Protein AF-A0A5K1BIX6-F1 (afdb_monomer_lite)

Secondary structure (DSSP, 8-state):
-HHHHHHHHHH-TT-----S---SEE-TTS-EES--S-HHHHHHT--TTSTTS--

Structure (mmCIF, N/CA/C/O backbone):
data_AF-A0A5K1BIX6-F1
#
_entry.id   AF-A0A5K1BIX6-F1
#
loop_
_atom_site.group_PDB
_atom_site.id
_atom_site.type_symbol
_atom_site.label_atom_id
_atom_site.label_alt_id
_atom_site.label_comp_id
_atom_site.label_asym_id
_atom_site.label_entity_id
_atom_site.label_seq_id
_atom_site.pdbx_PDB_ins_code
_atom_site.Cartn_x
_atom_site.Cartn_y
_atom_site.Cartn_z
_atom_site.occupancy
_atom_site.B_iso_or_equiv
_atom_site.auth_seq_id
_atom_site.auth_comp_id
_atom_site.auth_asym_id
_atom_site.auth_atom_id
_atom_site.pdbx_PDB_model_num
ATOM 1 N N . ALA A 1 1 ? 0.410 -4.053 2.931 1.00 90.62 1 ALA A N 1
ATOM 2 C CA . ALA A 1 1 ? 1.479 -4.251 3.947 1.00 90.62 1 ALA A CA 1
ATOM 3 C C . ALA A 1 1 ? 1.054 -3.831 5.368 1.00 90.62 1 ALA A C 1
ATOM 5 O O . ALA A 1 1 ? 0.289 -2.872 5.511 1.00 90.62 1 ALA A O 1
ATOM 6 N N . PRO A 1 2 ? 1.542 -4.502 6.435 1.00 96.38 2 PRO A N 1
ATOM 7 C CA . PRO A 1 2 ? 1.029 -4.348 7.800 1.00 96.38 2 PRO A CA 1
ATOM 8 C C . PRO A 1 2 ? 1.381 -2.996 8.434 1.00 96.38 2 PRO A C 1
ATOM 10 O O . PRO A 1 2 ? 0.626 -2.490 9.263 1.00 96.38 2 PRO A O 1
ATOM 13 N N . GLN A 1 3 ? 2.495 -2.381 8.015 1.00 95.88 3 GLN A N 1
ATOM 14 C CA . GLN A 1 3 ? 2.959 -1.084 8.519 1.00 95.88 3 GLN A CA 1
ATOM 15 C C . GLN A 1 3 ? 1.903 0.011 8.301 1.00 95.88 3 GLN A C 1
ATOM 17 O O . GLN A 1 3 ? 1.592 0.761 9.224 1.00 95.88 3 GLN A O 1
ATOM 22 N N . GLY A 1 4 ? 1.298 0.066 7.109 1.00 95.75 4 GLY A N 1
ATOM 23 C CA . GLY A 1 4 ? 0.264 1.056 6.787 1.00 95.75 4 GLY A CA 1
ATOM 24 C C . GLY A 1 4 ? -1.018 0.862 7.599 1.00 95.75 4 GLY A C 1
ATOM 25 O O . GLY A 1 4 ? -1.567 1.827 8.129 1.00 95.75 4 GLY A O 1
ATOM 26 N N . VAL A 1 5 ? -1.453 -0.393 7.770 1.00 97.06 5 VAL A N 1
ATOM 27 C CA . VAL A 1 5 ? -2.621 -0.739 8.599 1.00 97.06 5 VAL A CA 1
ATOM 28 C C . VAL A 1 5 ? -2.421 -0.250 10.033 1.00 97.06 5 VAL A C 1
ATOM 30 O O . VAL A 1 5 ? -3.311 0.385 10.596 1.00 97.06 5 VAL A O 1
ATOM 33 N N . HIS A 1 6 ? -1.239 -0.487 10.606 1.00 96.81 6 HIS A N 1
ATOM 34 C CA . HIS A 1 6 ? -0.923 -0.060 11.965 1.00 96.81 6 HIS A CA 1
ATOM 35 C C . HIS A 1 6 ? -1.008 1.462 12.130 1.00 96.81 6 HIS A C 1
ATOM 37 O O . HIS A 1 6 ? -1.704 1.935 13.026 1.00 96.81 6 HIS A O 1
ATOM 43 N N . VAL A 1 7 ? -0.381 2.222 11.227 1.00 97.56 7 VAL A N 1
ATOM 44 C CA . VAL A 1 7 ? 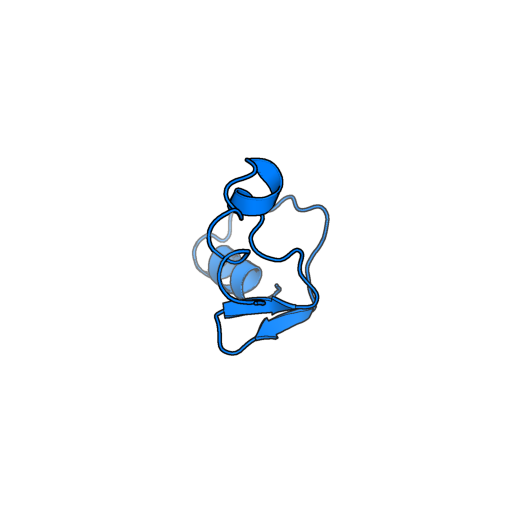-0.405 3.694 11.253 1.00 97.56 7 VAL A CA 1
ATOM 45 C C . VAL A 1 7 ? -1.836 4.225 11.173 1.00 97.56 7 VAL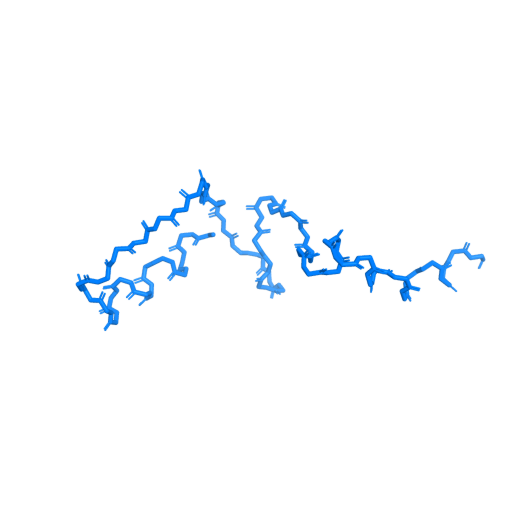 A C 1
ATOM 47 O O . VAL A 1 7 ? -2.216 5.100 11.955 1.00 97.56 7 VAL A O 1
ATOM 50 N N . VAL A 1 8 ? -2.660 3.689 10.268 1.00 97.94 8 VAL A N 1
ATOM 51 C CA . VAL A 1 8 ? -4.060 4.116 10.126 1.00 97.94 8 VAL A CA 1
ATOM 52 C C . VAL A 1 8 ? -4.856 3.808 11.393 1.00 97.94 8 VAL A C 1
ATOM 54 O O . VAL A 1 8 ? -5.546 4.687 11.905 1.00 97.94 8 VAL A O 1
ATOM 57 N N . CYS A 1 9 ? -4.737 2.599 11.944 1.00 97.44 9 CYS A N 1
ATOM 58 C CA . CYS A 1 9 ? -5.463 2.205 13.152 1.00 97.44 9 CYS A CA 1
ATOM 59 C C . CYS A 1 9 ? -5.021 2.981 14.403 1.00 97.44 9 CYS A C 1
ATOM 61 O O . CYS A 1 9 ? -5.855 3.258 15.263 1.00 97.44 9 CYS A O 1
ATOM 63 N N . GLN A 1 10 ? -3.745 3.361 14.508 1.00 97.69 10 GLN A N 1
ATOM 64 C CA . GLN A 1 10 ? -3.246 4.197 15.604 1.00 97.69 10 GLN A CA 1
ATOM 65 C C . GLN A 1 10 ? -3.817 5.617 15.552 1.00 97.69 10 GLN A C 1
ATOM 67 O O . GLN A 1 10 ? -4.236 6.148 16.578 1.00 97.69 10 GLN A O 1
ATOM 72 N N . ASN A 1 11 ? -3.852 6.226 14.363 1.00 98.44 11 ASN A N 1
ATOM 73 C CA . ASN A 1 11 ? -4.331 7.599 14.191 1.00 98.44 11 ASN A CA 1
ATOM 74 C C . ASN A 1 11 ? -5.864 7.695 14.154 1.00 98.44 11 ASN A C 1
ATOM 76 O O . ASN A 1 11 ? -6.434 8.700 14.579 1.00 98.44 11 ASN A O 1
ATOM 80 N N . PHE A 1 12 ? -6.548 6.645 13.689 1.00 98.19 12 PHE A N 1
ATOM 81 C CA . PHE A 1 12 ? -8.004 6.607 13.536 1.00 98.19 12 PHE A CA 1
ATOM 82 C C . PHE A 1 12 ? -8.616 5.343 14.169 1.00 98.19 12 PHE A C 1
ATOM 84 O O . PHE A 1 12 ? -9.128 4.480 13.454 1.00 98.19 12 PHE A O 1
ATOM 91 N N . PRO A 1 13 ? -8.670 5.227 15.511 1.00 97.50 13 PRO A N 1
ATOM 92 C CA . PRO A 1 13 ? -9.022 3.970 16.191 1.00 97.50 13 PRO A CA 1
ATOM 93 C C . PRO A 1 13 ? -10.434 3.426 15.928 1.00 97.50 13 PRO A C 1
ATOM 95 O O . PRO A 1 13 ? -10.727 2.282 16.260 1.00 97.50 13 PRO A O 1
ATOM 98 N N . ARG A 1 14 ? -11.342 4.241 15.373 1.00 98.00 14 ARG A N 1
ATOM 99 C CA . ARG A 1 14 ? -12.728 3.842 15.064 1.00 98.00 14 ARG A CA 1
ATOM 100 C C . ARG A 1 14 ? -12.947 3.438 13.604 1.00 98.00 14 ARG A C 1
ATOM 102 O O . ARG A 1 14 ? -14.065 3.059 13.258 1.00 98.00 14 ARG A O 1
ATOM 109 N N . ILE A 1 15 ? -11.935 3.561 12.742 1.00 97.50 15 ILE A N 1
ATOM 110 C CA . ILE A 1 15 ? -1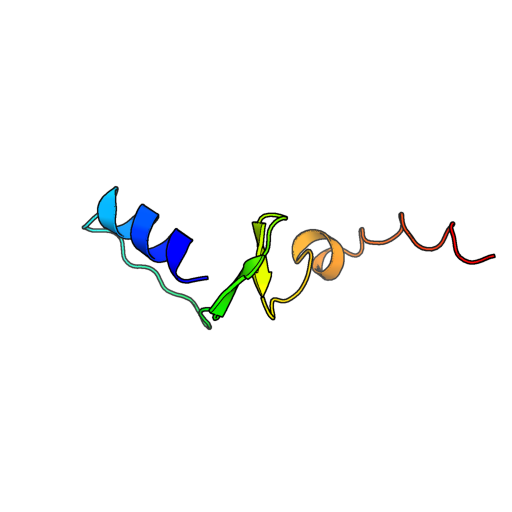2.058 3.178 11.333 1.00 97.50 15 ILE A CA 1
ATOM 111 C C . ILE A 1 15 ? -12.104 1.652 11.203 1.00 97.50 15 ILE A C 1
ATOM 113 O O . ILE A 1 15 ? -11.488 0.929 11.983 1.00 97.50 15 ILE A O 1
ATOM 117 N N . LYS A 1 16 ? -12.837 1.154 10.207 1.00 97.44 16 LYS A N 1
ATOM 118 C CA . LYS A 1 16 ? -12.827 -0.261 9.826 1.00 97.44 16 LYS A CA 1
ATOM 119 C C . LYS A 1 16 ? -12.175 -0.376 8.458 1.00 97.44 16 LYS A C 1
ATOM 121 O O . LYS A 1 16 ? -12.613 0.291 7.526 1.00 97.44 16 LYS A O 1
ATOM 126 N N . ILE A 1 17 ? -11.148 -1.210 8.353 1.00 97.12 17 ILE A N 1
ATOM 127 C CA . ILE A 1 17 ? -10.464 -1.490 7.090 1.00 97.12 17 ILE A CA 1
ATOM 128 C C . ILE A 1 17 ? -11.013 -2.805 6.550 1.00 97.12 17 ILE A C 1
ATOM 130 O O . ILE A 1 17 ? -11.017 -3.814 7.252 1.00 97.12 17 ILE A O 1
ATOM 134 N N . VAL A 1 18 ? -11.479 -2.776 5.306 1.00 97.62 18 VAL A N 1
ATOM 135 C CA . VAL A 1 18 ? -11.865 -3.968 4.551 1.00 97.62 18 VAL A CA 1
ATOM 136 C C . VAL A 1 18 ? -10.889 -4.070 3.387 1.00 97.62 18 VAL A C 1
ATOM 138 O O . VAL A 1 18 ? -10.815 -3.161 2.568 1.00 97.62 18 VAL A O 1
ATOM 141 N N . THR A 1 19 ? -10.114 -5.147 3.352 1.00 96.12 19 THR A N 1
ATOM 142 C CA . THR A 1 19 ? -9.142 -5.446 2.294 1.00 96.12 19 THR A CA 1
ATOM 143 C C . THR A 1 19 ? -9.206 -6.935 1.976 1.00 96.12 19 THR A C 1
ATOM 145 O O . THR A 1 19 ? -9.548 -7.729 2.855 1.00 96.12 19 THR A O 1
ATOM 148 N N . SER A 1 20 ? -8.914 -7.315 0.733 1.00 96.62 20 SER A N 1
ATOM 149 C CA . SER A 1 20 ? -8.866 -8.719 0.310 1.00 96.62 20 SER A CA 1
ATOM 150 C C . SER A 1 20 ? -7.620 -9.437 0.829 1.00 96.62 20 SER A C 1
ATOM 152 O O . SER A 1 20 ? -7.702 -10.601 1.206 1.00 96.62 20 SER A O 1
ATOM 154 N N . GLU A 1 21 ? -6.483 -8.740 0.864 1.00 94.56 21 GLU A N 1
ATOM 155 C CA . GLU A 1 21 ? -5.183 -9.287 1.252 1.00 94.56 21 GLU A CA 1
ATOM 156 C C . GLU A 1 21 ? -4.356 -8.241 2.020 1.00 94.56 21 GLU A C 1
ATOM 158 O O . GLU A 1 21 ? -4.640 -7.037 1.986 1.00 94.56 21 GLU A O 1
ATOM 163 N N . ILE A 1 22 ? -3.365 -8.724 2.773 1.00 95.56 22 ILE A N 1
ATOM 164 C CA . ILE A 1 22 ? -2.329 -7.919 3.420 1.00 95.56 22 ILE A CA 1
ATOM 165 C C . ILE A 1 22 ? -0.977 -8.565 3.093 1.00 95.56 22 ILE A C 1
ATOM 167 O O . ILE A 1 22 ? -0.674 -9.647 3.588 1.00 95.56 22 ILE A O 1
ATOM 171 N N . GLU A 1 23 ? -0.149 -7.882 2.303 1.00 95.00 23 GLU A N 1
ATOM 172 C CA . GLU A 1 23 ? 1.186 -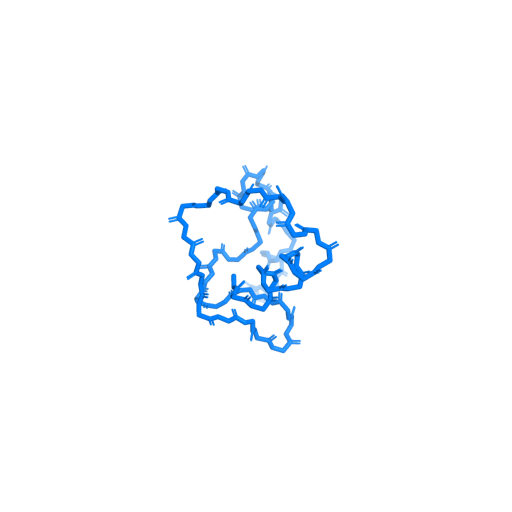8.358 1.908 1.00 95.00 23 GLU A CA 1
ATOM 173 C C . GLU A 1 23 ? 2.168 -8.313 3.083 1.00 95.00 23 GLU A C 1
ATOM 175 O O . GLU A 1 23 ? 1.920 -7.637 4.082 1.00 95.00 23 GLU A O 1
ATOM 180 N N . THR A 1 24 ? 3.319 -8.976 2.946 1.00 95.06 24 THR A N 1
ATOM 181 C CA . THR A 1 24 ? 4.309 -9.156 4.018 1.00 95.06 24 THR A CA 1
ATOM 182 C C . THR A 1 24 ? 4.906 -7.843 4.519 1.00 95.06 24 THR A C 1
ATOM 184 O O . THR A 1 24 ? 5.125 -7.672 5.719 1.00 95.06 24 THR A O 1
ATOM 187 N N . GLY A 1 25 ? 5.175 -6.898 3.623 1.00 94.88 25 GLY A N 1
ATOM 188 C CA . GLY A 1 25 ? 5.86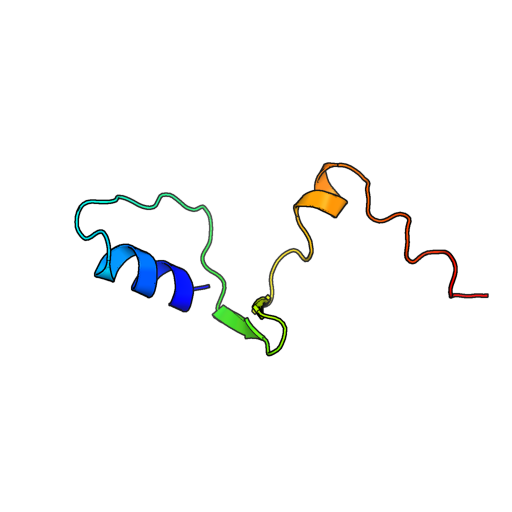7 -5.671 3.989 1.00 94.88 25 GLY A CA 1
ATOM 189 C C . GLY A 1 25 ? 6.066 -4.731 2.817 1.00 94.88 25 GLY A C 1
ATOM 190 O O . GLY A 1 25 ? 5.458 -4.904 1.761 1.00 94.88 25 GLY A O 1
ATOM 191 N N . LEU A 1 26 ? 6.915 -3.733 3.042 1.00 95.19 26 LEU A N 1
ATOM 192 C CA . LEU A 1 26 ? 7.373 -2.795 2.027 1.00 95.19 26 LEU A CA 1
ATOM 193 C C . LEU A 1 26 ? 8.860 -3.036 1.744 1.00 95.19 26 LEU A C 1
ATOM 195 O O . LEU A 1 26 ? 9.595 -3.411 2.661 1.00 95.19 26 LEU A O 1
ATOM 199 N N . ASN A 1 27 ? 9.295 -2.809 0.506 1.00 92.75 27 ASN A N 1
ATOM 200 C CA . ASN A 1 27 ? 10.714 -2.685 0.168 1.00 92.75 27 ASN A CA 1
ATOM 201 C C . ASN A 1 27 ? 11.227 -1.248 0.420 1.00 92.75 27 ASN A C 1
ATOM 203 O O . ASN A 1 27 ? 10.500 -0.390 0.926 1.00 92.75 27 ASN A O 1
ATOM 207 N N . GLU A 1 28 ? 12.486 -0.986 0.059 1.00 95.94 28 GLU A N 1
ATOM 208 C CA . GLU A 1 28 ? 13.139 0.327 0.207 1.00 95.94 28 GLU A CA 1
ATOM 209 C C . GLU A 1 28 ? 12.504 1.428 -0.662 1.00 95.94 28 GLU A C 1
ATOM 211 O O . GLU A 1 28 ? 12.604 2.608 -0.342 1.00 95.94 28 GLU A O 1
ATOM 216 N N . GLU A 1 29 ? 11.791 1.043 -1.720 1.00 94.12 29 GLU A N 1
ATOM 217 C CA . GLU A 1 29 ? 11.062 1.934 -2.630 1.00 94.12 29 GLU A CA 1
ATOM 218 C C . GLU A 1 29 ? 9.609 2.167 -2.179 1.00 94.12 29 GLU A C 1
ATOM 220 O O . GLU A 1 29 ? 8.803 2.712 -2.927 1.00 94.12 29 GLU A O 1
ATOM 225 N N . PHE A 1 30 ? 9.246 1.735 -0.965 1.00 92.44 30 PHE A N 1
ATOM 226 C CA . PHE A 1 30 ? 7.885 1.803 -0.419 1.00 92.44 30 PHE A CA 1
ATOM 227 C C . PHE A 1 30 ? 6.827 1.023 -1.215 1.00 92.44 30 PHE A C 1
ATOM 229 O O . PHE A 1 30 ? 5.627 1.262 -1.061 1.00 92.44 30 PHE A O 1
ATOM 236 N N . ARG A 1 31 ? 7.245 0.034 -2.006 1.00 94.19 31 ARG A N 1
ATOM 237 C CA . ARG A 1 31 ? 6.343 -0.882 -2.709 1.00 94.19 31 A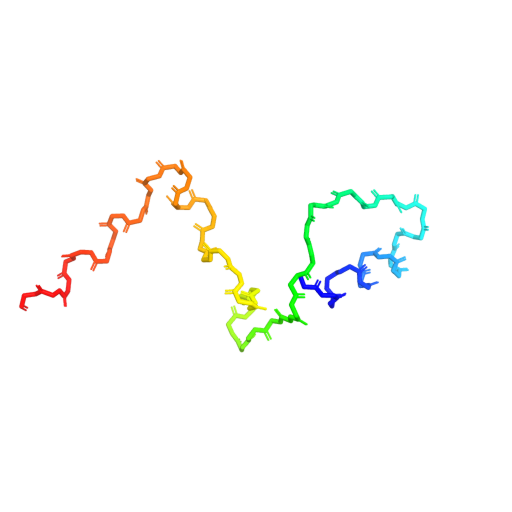RG A CA 1
ATOM 238 C C . ARG A 1 31 ? 6.001 -2.072 -1.829 1.00 94.19 31 ARG A C 1
ATOM 240 O O . ARG A 1 31 ? 6.863 -2.606 -1.132 1.00 94.19 31 ARG A O 1
ATOM 247 N N . VAL A 1 32 ? 4.745 -2.510 -1.873 1.00 95.00 32 VAL A N 1
ATOM 248 C CA . VAL A 1 32 ? 4.311 -3.742 -1.198 1.00 95.00 32 VAL A CA 1
ATOM 249 C C . VAL A 1 32 ? 4.977 -4.964 -1.835 1.00 95.00 32 VAL A C 1
ATOM 251 O O . VAL A 1 32 ? 5.054 -5.051 -3.054 1.00 95.00 32 VAL A O 1
ATOM 254 N N . VAL A 1 33 ? 5.455 -5.910 -1.020 1.00 93.56 33 VAL A N 1
ATOM 255 C CA . VAL A 1 33 ? 6.115 -7.148 -1.483 1.00 93.56 33 VAL A CA 1
ATOM 256 C C . VAL A 1 33 ? 5.388 -8.376 -0.910 1.00 93.56 33 VAL A C 1
ATOM 258 O O . VAL A 1 33 ? 5.158 -8.403 0.305 1.00 93.56 33 VAL A O 1
ATOM 261 N N . PRO A 1 34 ? 5.032 -9.395 -1.728 1.00 93.12 34 PRO A N 1
ATOM 262 C CA . PRO A 1 34 ? 5.331 -9.535 -3.164 1.00 93.12 34 PRO A CA 1
ATOM 263 C C . PRO A 1 34 ? 4.611 -8.516 -4.060 1.00 93.12 34 PRO A C 1
ATOM 265 O O . PRO A 1 34 ? 5.189 -8.080 -5.049 1.00 93.12 34 PRO A O 1
ATOM 268 N N . GLY A 1 35 ? 3.420 -8.064 -3.661 1.00 91.25 35 GLY A N 1
ATOM 269 C CA . GLY A 1 35 ? 2.714 -6.961 -4.311 1.00 91.25 35 GLY A CA 1
ATOM 270 C C . GLY A 1 35 ? 2.200 -7.251 -5.719 1.00 91.25 35 GLY A C 1
ATOM 271 O O . GLY A 1 35 ? 2.324 -8.352 -6.249 1.00 91.25 35 GLY A O 1
ATOM 272 N N . MET A 1 36 ? 1.594 -6.227 -6.324 1.00 91.44 36 MET A N 1
ATOM 273 C CA . MET A 1 36 ? 1.018 -6.288 -7.674 1.00 91.44 36 MET A CA 1
ATOM 274 C C . MET A 1 36 ? 1.692 -5.309 -8.650 1.00 91.44 36 MET A C 1
ATOM 276 O O . MET A 1 36 ? 1.195 -5.116 -9.756 1.00 91.44 36 MET A O 1
ATOM 280 N N . GLY A 1 37 ? 2.810 -4.686 -8.269 1.00 91.25 37 GLY A N 1
ATOM 281 C CA . GLY A 1 37 ? 3.383 -3.557 -9.011 1.00 91.25 37 GLY A CA 1
ATOM 282 C C . GLY A 1 37 ? 2.492 -2.310 -8.953 1.00 91.25 37 GLY A C 1
ATOM 283 O O . GLY A 1 37 ? 1.668 -2.175 -8.044 1.00 91.25 37 GLY A O 1
ATOM 284 N N . GLU A 1 38 ? 2.651 -1.410 -9.923 1.00 93.19 38 GLU A N 1
ATOM 285 C CA . GLU A 1 38 ? 1.864 -0.176 -10.018 1.00 93.19 38 GLU A CA 1
ATOM 286 C C . GLU A 1 38 ? 0.438 -0.489 -10.497 1.00 93.19 38 GLU A C 1
ATOM 288 O O . GLU A 1 38 ? 0.173 -0.685 -11.683 1.00 93.19 38 GLU A O 1
ATOM 293 N N . PHE A 1 39 ? -0.502 -0.591 -9.551 1.00 92.88 39 PHE A N 1
ATOM 294 C CA . PHE A 1 39 ? -1.889 -0.963 -9.855 1.00 92.88 39 PHE A CA 1
ATOM 295 C C . PHE A 1 39 ? -2.550 0.006 -10.841 1.00 92.88 39 PHE A C 1
ATOM 297 O O . PHE A 1 39 ? -3.292 -0.443 -11.708 1.00 92.88 39 PHE A O 1
ATOM 304 N N . GLY A 1 40 ? -2.293 1.312 -10.704 1.00 93.19 40 GLY A N 1
ATOM 305 C CA . GLY A 1 40 ? -2.860 2.335 -11.583 1.00 93.19 40 GLY A CA 1
ATOM 306 C C . GLY A 1 40 ? -2.468 2.099 -13.036 1.00 93.19 40 GLY A C 1
ATOM 307 O O . GLY A 1 40 ? -3.349 1.933 -13.876 1.00 93.19 40 GLY A O 1
ATOM 308 N N . ASP A 1 41 ? -1.168 1.976 -13.295 1.00 93.94 41 ASP A N 1
ATOM 309 C CA . ASP A 1 41 ? -0.657 1.798 -14.652 1.00 93.94 41 ASP A CA 1
ATOM 310 C C . ASP A 1 41 ? -1.134 0.495 -15.275 1.00 93.94 41 ASP A C 1
ATOM 312 O O . ASP A 1 41 ? -1.672 0.497 -16.378 1.00 93.94 41 ASP A O 1
ATOM 316 N N . ARG A 1 42 ? -1.089 -0.603 -14.518 1.00 92.69 42 ARG A N 1
ATOM 317 C CA . ARG A 1 42 ? -1.572 -1.906 -14.995 1.00 92.69 42 ARG A CA 1
ATOM 318 C C . ARG A 1 42 ? -3.077 -1.946 -15.245 1.00 92.69 42 ARG A C 1
ATOM 320 O O . ARG A 1 42 ? -3.539 -2.718 -16.082 1.00 92.69 42 ARG A O 1
ATOM 327 N N . TYR A 1 43 ? -3.858 -1.200 -14.467 1.00 94.25 43 TYR A N 1
ATOM 328 C CA . TYR A 1 43 ? -5.315 -1.186 -14.590 1.00 94.25 43 TYR A CA 1
ATOM 329 C C . TYR A 1 43 ? -5.783 -0.281 -15.731 1.00 94.25 43 TYR A C 1
ATOM 331 O O . TYR A 1 43 ? -6.739 -0.624 -16.426 1.00 94.25 43 TYR A O 1
ATOM 339 N N . PHE A 1 44 ? -5.123 0.864 -15.925 1.00 95.12 44 PHE A N 1
ATOM 340 C CA . PHE A 1 44 ? -5.485 1.844 -16.949 1.00 95.12 44 PHE A CA 1
ATOM 341 C C . PHE A 1 44 ? -4.696 1.700 -18.258 1.00 95.12 44 PHE A C 1
ATOM 343 O O . PHE A 1 44 ? -5.083 2.330 -19.240 1.00 95.12 44 PHE A O 1
ATOM 350 N N . GLY A 1 45 ? -3.661 0.855 -18.293 1.00 92.31 45 GLY A N 1
ATOM 351 C CA . GLY A 1 45 ? -2.785 0.664 -19.451 1.00 92.31 45 GLY A CA 1
ATOM 352 C C . GLY A 1 45 ? -1.896 1.879 -19.705 1.00 92.31 45 GLY A C 1
ATOM 353 O O . GLY A 1 45 ? -1.838 2.365 -20.828 1.00 92.31 45 GLY A O 1
ATOM 354 N N . THR A 1 46 ? -1.305 2.437 -18.645 1.00 92.69 46 THR A N 1
ATOM 355 C CA . THR A 1 46 ? -0.376 3.583 -18.719 1.00 92.69 46 THR A CA 1
ATOM 356 C C . THR A 1 46 ? 1.068 3.183 -18.423 1.00 92.69 46 THR A C 1
ATOM 358 O O . THR A 1 46 ? 1.888 4.024 -18.081 1.00 92.69 46 THR A O 1
ATOM 361 N N . ASP A 1 47 ? 1.382 1.898 -18.569 1.00 83.31 47 ASP A N 1
ATOM 362 C CA . ASP A 1 47 ? 2.713 1.307 -18.427 1.00 83.31 47 ASP A CA 1
ATOM 363 C C . ASP A 1 47 ? 3.625 1.503 -19.661 1.00 83.31 47 ASP A C 1
ATOM 365 O O . ASP A 1 47 ? 4.775 1.069 -19.650 1.00 83.31 47 ASP A O 1
ATOM 369 N N . ASP A 1 48 ? 3.154 2.221 -20.689 1.00 66.31 48 ASP A N 1
ATOM 370 C CA . ASP A 1 48 ? 3.798 2.407 -22.005 1.00 66.31 48 ASP A CA 1
ATOM 371 C C . ASP A 1 48 ? 5.109 3.239 -22.023 1.00 66.31 48 ASP A C 1
ATOM 373 O O . ASP A 1 48 ? 5.646 3.512 -23.099 1.00 66.31 48 ASP A O 1
ATOM 377 N N . ASP A 1 49 ? 5.677 3.627 -20.877 1.00 62.34 49 ASP A N 1
ATOM 378 C CA . ASP A 1 49 ? 6.913 4.432 -20.832 1.00 62.34 49 ASP A CA 1
ATOM 379 C C . ASP A 1 49 ? 8.221 3.605 -20.727 1.00 62.34 49 ASP A C 1
ATOM 381 O O . ASP A 1 49 ? 9.305 4.177 -20.863 1.00 62.34 49 ASP A O 1
ATOM 385 N N . ASP A 1 50 ? 8.163 2.272 -20.576 1.00 57.91 50 ASP A N 1
ATOM 386 C CA . ASP A 1 50 ? 9.362 1.419 -20.399 1.00 57.91 50 ASP A CA 1
ATOM 387 C C . ASP A 1 50 ? 9.717 0.499 -21.595 1.00 57.91 50 ASP A C 1
ATOM 389 O O . ASP A 1 50 ? 10.818 -0.061 -21.637 1.00 57.91 50 ASP A O 1
ATOM 393 N N . ASP A 1 51 ? 8.878 0.397 -22.636 1.00 53.94 51 ASP A N 1
ATOM 394 C CA . ASP A 1 51 ? 9.175 -0.423 -23.833 1.00 53.94 51 ASP A CA 1
ATOM 395 C C . ASP A 1 51 ? 10.196 0.225 -24.801 1.00 53.94 51 ASP A C 1
ATOM 397 O O . ASP A 1 51 ? 10.591 -0.368 -25.809 1.00 53.94 51 ASP A O 1
ATOM 401 N N . ALA A 1 52 ? 10.695 1.430 -24.495 1.00 51.72 52 ALA A N 1
ATOM 402 C CA . ALA A 1 52 ? 11.671 2.151 -25.319 1.00 51.72 52 ALA A CA 1
ATOM 403 C C . ALA A 1 52 ? 13.152 1.918 -24.939 1.00 51.72 52 ALA A C 1
ATOM 405 O O . ALA A 1 52 ? 14.029 2.549 -25.533 1.00 51.72 52 ALA A O 1
ATOM 406 N N . GLN A 1 53 ? 13.471 1.041 -23.974 1.00 47.94 53 GLN A N 1
ATOM 407 C CA . GLN A 1 53 ? 14.865 0.783 -23.548 1.00 47.94 53 GLN A CA 1
ATOM 408 C C . GLN A 1 53 ? 15.332 -0.682 -23.626 1.00 47.94 53 GLN A C 1
ATOM 410 O O . GLN A 1 53 ? 16.352 -1.038 -23.036 1.00 47.94 53 GLN A O 1
ATOM 415 N N . GLN A 1 54 ? 14.674 -1.522 -24.430 1.00 43.97 54 GLN A N 1
ATOM 416 C CA . GLN A 1 54 ? 15.249 -2.797 -24.891 1.00 43.97 54 GLN A CA 1
ATOM 417 C C . GLN A 1 54 ? 15.292 -2.882 -26.428 1.00 43.97 54 GLN A C 1
ATOM 419 O O . GLN A 1 54 ? 14.625 -3.703 -27.052 1.00 43.97 54 GLN A O 1
ATOM 424 N N . THR A 1 55 ? 16.139 -2.039 -27.031 1.00 39.75 55 THR A N 1
ATOM 425 C CA . THR A 1 55 ? 16.844 -2.312 -28.301 1.00 39.75 55 THR A CA 1
ATOM 426 C C . THR A 1 55 ? 18.335 -2.116 -28.108 1.00 39.75 55 THR A C 1
ATOM 428 O O . THR A 1 55 ? 18.683 -1.083 -27.490 1.00 39.75 55 THR A O 1
#

Foldseek 3Di:
DVVVVVVCCVVPVPDDDDDPDDADAADPVRAGPVHDPPCVCVVVVVPPPPPPPDD

Sequence (55 aa):
APQGVHVVCQNFPRIKIVTSEIETGLNEEFRVVPGMGEFGDRYFGTDDDDDAQQT

pLDDT: mean 88.74, std 15.31, range [39.75, 98.44]

Radius of gyration: 15.31 Å; chains: 1; bounding box: 30×17×44 Å

Organism: NCBI:txid210225

InterPro domains:
  IPR000836 Phosphoribosyltransferase domain [PF14681] (1-46)
  IPR029057 Phosphoribosyltransferase-like [G3DSA:3.40.50.2020] (1-46)
  IPR029057 Phosphoribosyltransferase-like [SSF53271] (1-45)